Protein AF-A0A7W4H0Y6-F1 (afdb_monomer_lite)

Foldseek 3Di:
DFDWDFDDPPPPPDQVPQDPFGKTKRDDPDDKDKDWDDDQFKIKIKTAAAAPIKMWGDDPPDDIDIDHHGIDIDMDGRPHLPPPVDQDFQQAALQNQSSDPQLLVLQLVLLCVVDPCRSVVLSVPDDSDRVHGNNNSCPPPDPVSRVVSGVSSRVD

Sequence (156 aa):
MPARYRDTPAAADAASRVAALSFQISAGSRSARMCWRLGSLSVVVDVVVPANATAEVRLPGLDPFEVGSGAHRFESQYPRFREAAGSLSVRSTLADLVDRPAAVAAIREELAGFSAGYADGFFARTAWTDGCRLTDVLFGVPPHVRARLDERLSAL

Radius of gyration: 19.93 Å; chains: 1; bounding box: 40×28×55 Å

pLDDT: mean 71.77, std 19.54, range [25.22, 93.31]

Structure (mmCIF, N/CA/C/O backbone):
data_AF-A0A7W4H0Y6-F1
#
_entry.id   AF-A0A7W4H0Y6-F1
#
loop_
_atom_site.group_PDB
_atom_site.id
_atom_site.type_symbol
_atom_site.label_atom_id
_atom_site.label_alt_id
_atom_site.label_comp_id
_atom_site.label_asym_id
_atom_site.label_entity_id
_atom_site.label_seq_id
_atom_site.pdbx_PDB_ins_code
_atom_site.Cartn_x
_atom_site.Cartn_y
_atom_site.Cartn_z
_atom_site.occupancy
_atom_site.B_iso_or_equiv
_atom_site.auth_seq_id
_atom_site.auth_comp_id
_atom_site.auth_asym_id
_atom_site.auth_atom_id
_atom_site.pdbx_PDB_model_num
ATOM 1 N N . MET A 1 1 ? -7.194 16.636 33.833 1.00 27.61 1 MET A N 1
ATOM 2 C CA . MET A 1 1 ? -6.844 16.397 32.416 1.00 27.61 1 MET A CA 1
ATOM 3 C C . MET A 1 1 ? -6.563 14.909 32.240 1.00 27.61 1 MET A C 1
ATOM 5 O O . MET A 1 1 ? -5.620 14.448 32.870 1.00 27.61 1 MET A O 1
ATOM 9 N N . PRO A 1 2 ? -7.379 14.130 31.508 1.00 29.67 2 PRO A N 1
ATOM 10 C CA . PRO A 1 2 ? -7.106 12.706 31.323 1.00 29.67 2 PRO A CA 1
ATOM 11 C C . PRO A 1 2 ? -5.933 12.500 30.354 1.00 29.67 2 PRO A C 1
ATOM 13 O O . PRO A 1 2 ? -5.857 13.135 29.300 1.00 29.67 2 PRO A O 1
ATOM 16 N N . ALA A 1 3 ? -4.999 11.636 30.750 1.00 25.22 3 ALA A N 1
ATOM 17 C CA . ALA A 1 3 ? -3.829 11.262 29.971 1.00 25.22 3 ALA A CA 1
ATOM 18 C C . ALA A 1 3 ? -4.263 10.513 28.702 1.00 25.22 3 ALA A C 1
ATOM 20 O O . ALA A 1 3 ? -4.987 9.522 28.772 1.00 25.22 3 ALA A O 1
ATOM 21 N N . ARG A 1 4 ? -3.826 10.995 27.535 1.00 34.09 4 ARG A N 1
ATOM 22 C CA . ARG A 1 4 ? -4.054 10.326 26.250 1.00 34.09 4 ARG A CA 1
ATOM 23 C C . ARG A 1 4 ? -3.041 9.193 26.116 1.00 34.09 4 ARG A C 1
ATOM 25 O O . ARG A 1 4 ? -1.879 9.448 25.816 1.00 34.09 4 ARG A O 1
ATOM 32 N N . TYR A 1 5 ? -3.470 7.960 26.360 1.00 31.36 5 TYR A N 1
ATOM 33 C CA . TYR A 1 5 ? -2.645 6.782 26.114 1.00 31.36 5 TYR A CA 1
ATOM 34 C C . TYR A 1 5 ? -2.795 6.374 24.645 1.00 31.36 5 TYR A C 1
ATOM 36 O O . TYR A 1 5 ? -3.878 5.991 24.207 1.00 31.36 5 TYR A O 1
ATOM 44 N N . ARG A 1 6 ? -1.721 6.535 23.865 1.00 38.12 6 ARG A N 1
ATOM 45 C CA . ARG A 1 6 ? -1.634 6.104 22.466 1.00 38.12 6 ARG A CA 1
ATOM 46 C C . ARG A 1 6 ? -0.760 4.855 22.436 1.00 38.12 6 ARG A C 1
ATOM 48 O O . ARG A 1 6 ? 0.460 4.970 22.375 1.00 38.12 6 ARG A O 1
ATOM 55 N N . ASP A 1 7 ? -1.377 3.684 22.512 1.00 34.19 7 ASP A N 1
ATOM 56 C CA . ASP A 1 7 ? -0.664 2.438 22.252 1.00 34.19 7 ASP A CA 1
ATOM 57 C C . ASP A 1 7 ? -0.560 2.275 20.732 1.00 34.19 7 ASP A C 1
ATOM 59 O O . ASP A 1 7 ? -1.558 2.105 20.030 1.00 34.19 7 ASP A O 1
ATOM 63 N N . THR A 1 8 ? 0.648 2.463 20.211 1.00 36.69 8 THR A N 1
ATOM 64 C CA . THR A 1 8 ? 0.960 2.199 18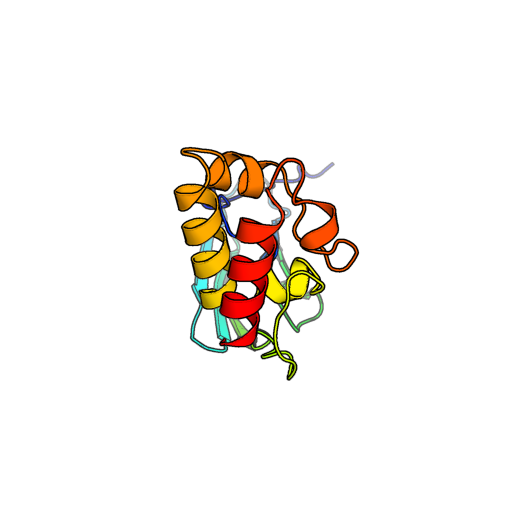.807 1.00 36.69 8 THR A CA 1
ATOM 65 C C . THR A 1 8 ? 1.628 0.829 18.803 1.00 36.69 8 THR A C 1
ATOM 67 O O . THR A 1 8 ? 2.785 0.753 19.220 1.00 36.69 8 THR A O 1
ATOM 70 N N . PRO A 1 9 ? 0.953 -0.267 18.410 1.00 30.83 9 PRO A N 1
ATOM 71 C CA . PRO A 1 9 ? 1.625 -1.555 18.350 1.00 30.83 9 PRO A CA 1
ATOM 72 C C . PRO A 1 9 ? 2.755 -1.479 17.318 1.00 30.83 9 PRO A C 1
ATOM 74 O O . PRO A 1 9 ? 2.552 -1.050 16.182 1.00 30.83 9 PRO A O 1
ATOM 77 N N . ALA A 1 10 ? 3.950 -1.895 17.735 1.00 29.84 10 ALA A N 1
ATOM 78 C CA . ALA A 1 10 ? 5.225 -1.794 17.022 1.00 29.84 10 ALA A CA 1
ATOM 79 C C . ALA A 1 10 ? 5.347 -2.682 15.759 1.00 29.84 10 ALA A C 1
ATOM 81 O O . ALA A 1 10 ? 6.443 -3.077 15.381 1.00 29.84 10 ALA A O 1
ATOM 82 N N . ALA A 1 11 ? 4.236 -2.994 15.092 1.00 28.91 11 ALA A N 1
ATOM 83 C CA . ALA A 1 11 ? 4.195 -3.717 13.820 1.00 28.91 11 ALA A CA 1
ATOM 84 C C . ALA A 1 11 ? 3.816 -2.789 12.647 1.00 28.91 11 ALA A C 1
ATOM 86 O O . ALA A 1 11 ? 3.201 -3.220 11.677 1.00 28.91 11 ALA A O 1
ATOM 87 N N . ALA A 1 12 ? 4.141 -1.499 12.762 1.00 31.84 12 ALA A N 1
ATOM 88 C CA . ALA A 1 12 ? 3.807 -0.461 11.789 1.00 31.84 12 ALA A CA 1
ATOM 89 C C . ALA A 1 12 ? 4.985 -0.126 10.856 1.00 31.84 12 ALA A C 1
ATOM 91 O O . ALA A 1 12 ? 5.233 1.045 10.581 1.00 31.84 12 ALA A O 1
ATOM 92 N N . ASP A 1 13 ? 5.703 -1.141 10.372 1.00 31.52 13 ASP A N 1
ATOM 93 C CA . ASP A 1 13 ? 6.710 -0.962 9.326 1.00 31.52 13 ASP A CA 1
ATOM 94 C C . ASP A 1 13 ? 6.285 -1.760 8.081 1.00 31.52 13 ASP A C 1
ATOM 96 O O . ASP A 1 13 ? 6.058 -2.966 8.157 1.00 31.52 13 ASP A O 1
ATOM 100 N N . ALA A 1 14 ? 6.137 -1.041 6.959 1.00 27.89 14 ALA A N 1
ATOM 101 C CA . ALA A 1 14 ? 5.883 -1.503 5.581 1.00 27.89 14 ALA A CA 1
ATOM 102 C C . ALA A 1 14 ? 4.452 -1.517 4.970 1.00 27.89 14 ALA A C 1
ATOM 104 O O . ALA A 1 14 ? 4.309 -2.030 3.861 1.00 27.89 14 ALA A O 1
ATOM 105 N N . ALA A 1 15 ? 3.408 -0.894 5.546 1.00 30.36 15 ALA A N 1
ATOM 106 C CA . ALA A 1 15 ? 2.087 -0.812 4.868 1.00 30.36 15 ALA A CA 1
ATOM 107 C C . ALA A 1 15 ? 1.267 0.468 5.156 1.00 30.36 15 ALA A C 1
ATOM 109 O O . ALA A 1 15 ? 0.071 0.419 5.442 1.00 30.36 15 ALA A O 1
ATOM 110 N N . SER A 1 16 ? 1.899 1.641 5.066 1.00 32.56 16 SER A N 1
ATOM 111 C CA . SER A 1 16 ? 1.369 2.933 5.547 1.00 32.56 16 SER A CA 1
ATOM 11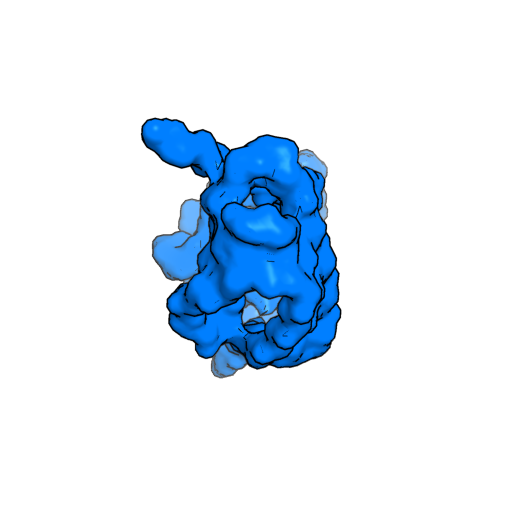2 C C . SER A 1 16 ? 0.145 3.546 4.833 1.00 32.56 16 SER A C 1
ATOM 114 O O . SER A 1 16 ? -0.076 4.746 4.982 1.00 32.56 16 SER A O 1
ATOM 116 N N . ARG A 1 17 ? -0.709 2.781 4.135 1.00 36.81 17 ARG A N 1
ATOM 117 C CA . ARG A 1 17 ? -2.100 3.200 3.813 1.00 36.81 17 ARG A CA 1
ATOM 118 C C . ARG A 1 17 ? -3.155 2.093 3.932 1.00 36.81 17 ARG A C 1
ATOM 120 O O . ARG A 1 17 ? -4.296 2.282 3.525 1.00 36.81 17 ARG A O 1
ATOM 127 N N . VAL A 1 18 ? -2.828 0.983 4.583 1.00 36.56 18 VAL A N 1
ATOM 128 C CA . VAL A 1 18 ? -3.769 -0.115 4.829 1.00 36.56 18 VAL A CA 1
ATOM 129 C C . VAL A 1 18 ? -4.388 0.107 6.212 1.00 36.56 18 VAL A C 1
ATOM 131 O O . VAL A 1 18 ? -3.779 -0.230 7.217 1.00 36.56 18 VAL A O 1
ATOM 134 N N . ALA A 1 19 ? -5.543 0.786 6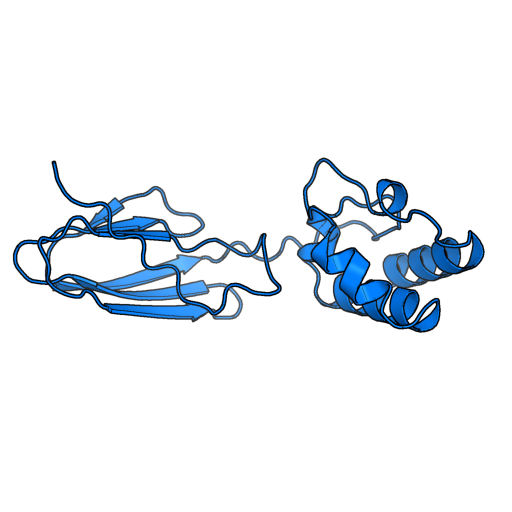.253 1.00 37.59 19 ALA A N 1
ATOM 135 C CA . ALA A 1 19 ? -6.412 0.984 7.422 1.00 37.59 19 ALA A CA 1
ATOM 136 C C . ALA A 1 19 ? -5.703 1.097 8.785 1.00 37.59 19 ALA A C 1
ATOM 138 O O . ALA A 1 19 ? -5.516 0.114 9.502 1.00 37.59 19 ALA A O 1
ATOM 139 N N . ALA A 1 20 ? -5.400 2.326 9.201 1.00 41.19 20 ALA A N 1
ATOM 140 C CA . ALA A 1 20 ? -5.034 2.594 10.584 1.00 41.19 20 ALA A CA 1
ATOM 141 C C . ALA A 1 20 ? -6.234 2.292 11.506 1.00 41.19 20 ALA A C 1
ATOM 143 O O . ALA A 1 20 ? -7.060 3.165 11.778 1.00 41.19 20 ALA A O 1
ATOM 144 N N . LEU A 1 21 ? -6.342 1.049 11.982 1.00 48.62 21 LEU A N 1
ATOM 145 C CA . LEU A 1 21 ? -7.172 0.711 13.133 1.00 48.62 21 LEU A CA 1
ATOM 146 C C . LEU A 1 21 ? -6.614 1.499 14.315 1.00 48.62 21 LEU A C 1
ATOM 148 O O . LEU A 1 21 ? -5.536 1.204 14.830 1.00 48.62 21 LEU A O 1
ATOM 152 N N . SER A 1 22 ? -7.321 2.555 14.697 1.00 48.28 22 SER A N 1
ATOM 153 C CA . SER A 1 22 ? -6.959 3.389 15.835 1.00 48.28 22 SER A CA 1
ATOM 154 C C . SER A 1 22 ? -8.010 3.208 16.917 1.00 48.28 22 SER A C 1
ATOM 156 O O . SER A 1 22 ? -9.209 3.320 16.676 1.00 48.28 22 SER A O 1
ATOM 158 N N . PHE A 1 23 ? -7.547 2.891 18.118 1.00 48.78 23 PHE A N 1
ATOM 159 C CA . PHE A 1 23 ? -8.375 2.784 19.307 1.00 48.78 23 PHE A CA 1
ATOM 160 C C . PHE A 1 23 ? -7.883 3.837 20.290 1.00 48.78 23 PHE A C 1
ATOM 162 O O . PHE A 1 23 ? -6.681 3.960 20.542 1.00 48.78 23 PHE A O 1
ATOM 169 N N . GLN A 1 24 ? -8.801 4.648 20.802 1.00 51.97 24 GLN A N 1
ATOM 170 C CA . GLN A 1 24 ? -8.488 5.619 21.842 1.00 51.97 24 GLN A CA 1
ATOM 171 C C . GLN A 1 24 ? -9.189 5.189 23.121 1.00 51.97 24 GLN A C 1
ATOM 173 O O . GLN A 1 24 ? -10.411 5.071 23.165 1.00 51.97 24 GLN A O 1
ATOM 178 N N . ILE A 1 25 ? -8.403 4.957 24.171 1.00 54.16 25 ILE A N 1
ATOM 179 C CA . ILE A 1 25 ? -8.927 4.597 25.486 1.00 54.16 25 ILE A CA 1
ATOM 180 C C . ILE A 1 25 ? -8.679 5.761 26.431 1.00 54.16 25 ILE A C 1
ATOM 182 O O . ILE A 1 25 ? -7.539 6.183 26.633 1.00 54.16 25 ILE A O 1
ATOM 186 N N . SER A 1 26 ? -9.748 6.243 27.052 1.00 50.97 26 SER A N 1
ATOM 187 C CA . SER A 1 26 ? -9.669 7.184 28.165 1.00 50.97 26 SER A CA 1
ATOM 188 C C . SER A 1 26 ? -9.829 6.400 29.465 1.00 50.97 26 SER A C 1
ATOM 190 O O . SER A 1 26 ? -10.902 6.378 30.056 1.00 50.97 26 SER A O 1
ATOM 192 N N . ALA A 1 27 ? -8.776 5.706 29.906 1.00 53.62 27 ALA A N 1
ATOM 193 C CA . ALA A 1 27 ? -8.786 4.965 31.169 1.00 53.62 27 ALA A CA 1
ATOM 194 C C . ALA A 1 27 ? -7.702 5.480 32.119 1.00 53.62 27 ALA A C 1
ATOM 196 O O . ALA A 1 27 ? -6.544 5.660 31.740 1.00 53.62 27 ALA A O 1
ATOM 197 N N . GLY A 1 28 ? -8.069 5.670 33.387 1.00 46.06 28 GLY A N 1
ATOM 198 C CA . GLY A 1 28 ? -7.101 5.814 34.469 1.00 46.06 28 GLY A CA 1
ATOM 199 C C . GLY A 1 28 ? -6.358 4.491 34.676 1.00 46.06 28 GLY A C 1
ATOM 200 O O . GLY A 1 28 ? -6.948 3.529 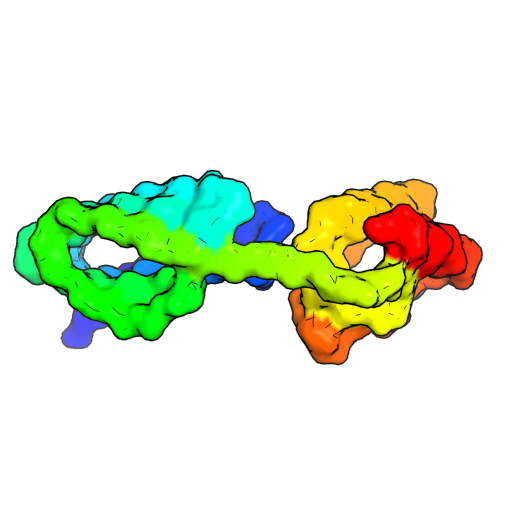35.152 1.00 46.06 28 GLY A O 1
ATOM 201 N N . SER A 1 29 ? -5.091 4.445 34.260 1.00 46.62 29 SER A N 1
ATOM 202 C CA . SER A 1 29 ? -4.040 3.458 34.590 1.00 46.62 29 SER A CA 1
ATOM 203 C C . SER A 1 29 ? -4.289 1.943 34.431 1.00 46.62 29 SER A C 1
ATOM 205 O O . SER A 1 29 ? -3.363 1.174 34.687 1.00 46.62 29 SER A O 1
ATOM 207 N N . ARG A 1 30 ? -5.458 1.465 33.988 1.00 52.66 30 ARG A N 1
ATOM 208 C CA . ARG A 1 30 ? -5.707 0.029 33.745 1.00 52.66 30 ARG A CA 1
ATOM 209 C C . ARG A 1 30 ? -5.528 -0.327 32.270 1.00 52.66 30 ARG A C 1
ATOM 211 O O . ARG A 1 30 ? -6.078 0.339 31.399 1.00 52.66 30 ARG A O 1
ATOM 218 N N . SER A 1 31 ? -4.761 -1.383 32.003 1.00 60.66 31 SER A N 1
ATOM 219 C CA . SER A 1 31 ? -4.456 -1.859 30.654 1.00 60.66 31 SER A CA 1
ATOM 220 C C . SER A 1 31 ? -5.699 -2.437 29.974 1.00 60.66 31 SER A C 1
ATOM 222 O O . SER A 1 31 ? -6.348 -3.345 30.492 1.00 60.66 31 SER A O 1
ATOM 224 N N . ALA A 1 32 ? -6.032 -1.911 28.798 1.00 59.81 32 ALA A N 1
ATOM 225 C CA . ALA A 1 32 ? -6.959 -2.561 27.882 1.00 59.81 32 ALA A CA 1
ATOM 226 C C . ALA A 1 32 ? -6.195 -3.540 26.988 1.00 59.81 32 ALA A C 1
ATOM 228 O O . ALA A 1 32 ? -4.974 -3.445 26.842 1.00 59.81 32 ALA A O 1
ATOM 229 N N . ARG A 1 33 ? -6.914 -4.470 26.364 1.00 64.00 33 ARG A N 1
ATOM 230 C CA . ARG A 1 33 ? -6.346 -5.360 25.347 1.00 64.00 33 ARG A CA 1
ATOM 231 C C . ARG A 1 33 ? -7.161 -5.253 24.076 1.00 64.00 33 ARG A C 1
ATOM 233 O O . ARG A 1 33 ? -8.388 -5.258 24.134 1.00 64.00 33 ARG A O 1
ATOM 240 N N . MET A 1 34 ? -6.467 -5.200 22.949 1.00 66.88 34 MET A N 1
ATOM 241 C CA . MET A 1 34 ? -7.076 -5.353 21.639 1.00 66.88 34 MET A CA 1
ATOM 242 C C . MET A 1 34 ? -6.352 -6.444 20.861 1.00 66.88 34 MET A C 1
ATOM 244 O O . MET A 1 34 ? -5.124 -6.546 20.892 1.00 66.88 34 MET A O 1
ATOM 248 N N . CYS A 1 35 ? -7.122 -7.251 20.154 1.00 65.69 35 CYS A N 1
ATOM 249 C CA . CYS A 1 35 ? -6.627 -8.175 19.153 1.00 65.69 35 CYS A CA 1
ATOM 250 C C . CYS A 1 35 ? -7.454 -7.969 17.895 1.00 65.69 35 CYS A C 1
ATOM 252 O O . CYS A 1 35 ? -8.652 -7.716 17.963 1.00 65.69 35 CYS A O 1
ATOM 254 N N . TRP A 1 36 ? -6.826 -8.077 16.736 1.00 66.56 36 TRP A N 1
ATOM 255 C CA . TRP A 1 36 ? -7.548 -8.002 15.481 1.00 66.56 36 TRP A CA 1
ATOM 256 C C . TRP A 1 36 ? -7.006 -9.022 14.497 1.00 66.56 36 TRP A C 1
ATOM 258 O O . TRP A 1 36 ? -5.867 -9.482 14.605 1.00 66.56 36 TRP A O 1
ATOM 268 N N . ARG A 1 37 ? -7.857 -9.407 13.553 1.00 66.31 37 ARG A N 1
ATOM 269 C CA . ARG A 1 37 ? -7.525 -10.308 12.455 1.00 66.31 37 ARG A CA 1
ATOM 270 C C . ARG A 1 37 ? -8.113 -9.759 11.167 1.00 66.31 37 ARG A C 1
ATOM 272 O O . ARG A 1 37 ? -9.292 -9.414 11.123 1.00 66.31 37 ARG A O 1
ATOM 279 N N . LEU A 1 38 ? -7.287 -9.707 10.128 1.00 65.25 38 LEU A N 1
ATOM 280 C CA . LEU A 1 38 ? -7.737 -9.466 8.762 1.00 65.25 38 LEU A CA 1
ATOM 281 C C . LEU A 1 38 ? -8.111 -10.805 8.122 1.00 65.25 38 LEU A C 1
ATOM 283 O O . LEU A 1 38 ? -7.297 -11.725 8.061 1.00 65.25 38 LEU A O 1
ATOM 287 N N . GLY A 1 39 ? -9.354 -10.906 7.666 1.00 63.38 39 GLY A N 1
ATOM 288 C CA . GLY A 1 39 ? -9.779 -11.869 6.661 1.00 63.38 39 GLY A CA 1
ATOM 289 C C . GLY A 1 39 ? -9.644 -11.278 5.256 1.00 63.38 39 GLY A C 1
ATOM 290 O O . GLY A 1 39 ? -9.188 -10.153 5.073 1.00 63.38 39 GLY A O 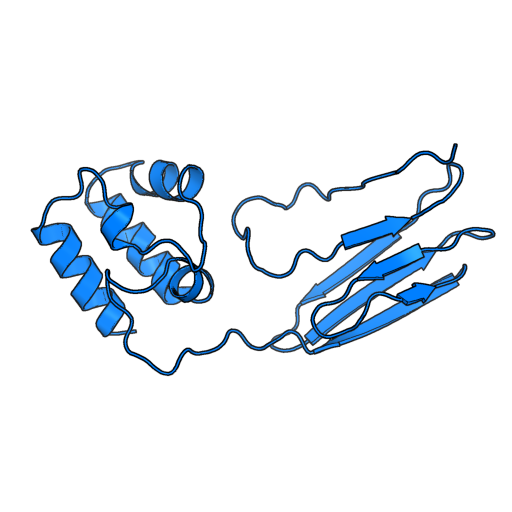1
ATOM 291 N N . SER A 1 40 ? -10.082 -12.027 4.245 1.00 61.56 40 SER A N 1
ATOM 292 C CA . SER A 1 40 ? -9.984 -11.617 2.836 1.00 61.56 40 SER A CA 1
ATOM 293 C C . SER A 1 40 ? -10.781 -10.344 2.514 1.00 61.56 40 SER A C 1
ATOM 295 O O . SER A 1 40 ? -10.410 -9.603 1.611 1.00 61.56 40 SER A O 1
ATOM 297 N N . LEU A 1 41 ? -11.891 -10.108 3.225 1.00 68.94 41 LEU A N 1
ATOM 298 C CA . LEU A 1 41 ? -12.835 -9.001 2.989 1.00 68.94 41 LEU A CA 1
ATOM 299 C C . LEU A 1 41 ? -13.421 -8.418 4.285 1.00 68.94 41 LEU A C 1
ATOM 301 O O . LEU A 1 41 ? -14.340 -7.600 4.246 1.00 68.94 41 LEU A O 1
ATOM 305 N N . SER A 1 42 ? -12.934 -8.856 5.442 1.00 71.06 42 SER A N 1
ATOM 306 C CA . SER A 1 42 ? -13.440 -8.404 6.733 1.00 71.06 42 SER A CA 1
ATOM 307 C C . SER A 1 42 ? -12.310 -8.227 7.725 1.00 71.06 42 SER A C 1
ATOM 309 O O . SER A 1 42 ? -11.271 -8.883 7.652 1.00 71.06 42 SER A O 1
ATOM 311 N N . VAL A 1 43 ? -12.516 -7.308 8.656 1.00 77.12 43 VAL A N 1
ATOM 312 C CA . VAL A 1 43 ? -11.654 -7.130 9.813 1.00 77.12 43 VAL A CA 1
ATOM 313 C C . VAL A 1 43 ? -12.452 -7.485 11.054 1.00 77.12 43 VAL A C 1
ATOM 315 O O . VAL A 1 43 ? -13.536 -6.946 11.280 1.00 77.12 43 VAL A O 1
ATOM 318 N N . VAL A 1 44 ? -11.926 -8.423 11.836 1.00 79.00 44 VAL A N 1
ATOM 319 C CA . VAL A 1 44 ? -12.495 -8.825 13.123 1.00 79.00 44 VAL A CA 1
ATOM 320 C C . VAL A 1 44 ? -11.639 -8.213 14.216 1.00 79.00 44 VAL A C 1
ATOM 322 O O . VAL A 1 44 ? -10.426 -8.419 14.227 1.00 79.00 44 VAL A O 1
ATOM 325 N N . VAL A 1 45 ? -12.259 -7.465 15.120 1.00 77.94 45 VAL A N 1
ATOM 326 C CA . VAL A 1 45 ? -11.586 -6.765 16.216 1.00 77.94 45 VAL A CA 1
ATOM 327 C C . VAL A 1 45 ? -12.207 -7.201 17.537 1.00 77.94 45 VAL A C 1
ATOM 329 O O . VAL A 1 45 ? -13.392 -6.986 17.770 1.00 77.94 45 VAL A O 1
ATOM 332 N N . ASP A 1 46 ? -11.396 -7.800 18.400 1.00 77.50 46 ASP A N 1
ATOM 333 C CA . ASP A 1 46 ? -11.738 -8.193 19.762 1.00 77.50 46 ASP A CA 1
ATOM 334 C C . ASP A 1 46 ? -11.129 -7.169 20.735 1.00 77.50 46 ASP A C 1
ATOM 336 O O . ASP A 1 46 ? -9.910 -6.983 20.784 1.00 77.50 46 ASP A O 1
ATOM 340 N N . VAL A 1 47 ? -11.970 -6.486 21.513 1.00 77.75 47 VAL A N 1
ATOM 341 C CA . VAL A 1 47 ? -11.569 -5.436 22.462 1.00 77.75 47 VAL A CA 1
ATOM 342 C C . VAL A 1 47 ? -12.026 -5.804 23.864 1.00 77.75 47 VAL A C 1
ATOM 344 O O . VAL A 1 47 ? -13.190 -6.124 24.087 1.00 77.75 47 VAL A O 1
ATOM 347 N N . VAL A 1 48 ? -11.123 -5.699 24.835 1.00 78.50 48 VAL A N 1
ATOM 348 C CA . VAL A 1 48 ? -11.444 -5.805 26.261 1.00 78.50 48 VAL A CA 1
ATOM 349 C C . VAL A 1 48 ? -11.235 -4.444 26.911 1.00 78.50 48 VAL A C 1
ATOM 351 O O . VAL A 1 48 ? -10.097 -3.999 27.091 1.00 78.50 48 VAL A O 1
ATOM 354 N N . VAL A 1 49 ? -12.342 -3.797 27.275 1.00 79.38 49 VAL A N 1
ATOM 355 C CA . VAL A 1 49 ? -12.364 -2.503 27.963 1.00 79.38 49 VAL A CA 1
ATOM 356 C C . VAL A 1 49 ? -12.492 -2.742 29.471 1.00 79.38 49 VAL A C 1
ATOM 358 O O . VAL A 1 49 ? -13.440 -3.409 29.901 1.00 79.38 49 VAL A O 1
ATOM 361 N N . PRO A 1 50 ? -11.561 -2.229 30.299 1.00 72.81 50 PRO A N 1
ATOM 362 C CA . PRO A 1 50 ? -11.598 -2.448 31.740 1.00 72.81 50 PRO A CA 1
ATOM 363 C C . PRO A 1 50 ? -12.837 -1.811 32.387 1.00 72.81 50 PRO A C 1
ATOM 365 O O . PRO A 1 50 ? -13.431 -0.870 31.863 1.00 72.81 50 PRO A O 1
ATOM 368 N N . ALA A 1 51 ? -13.220 -2.320 33.561 1.00 70.50 51 ALA A N 1
ATOM 369 C CA . ALA A 1 51 ? -14.312 -1.750 34.347 1.00 70.50 51 ALA A CA 1
ATOM 370 C C . ALA A 1 51 ? -14.064 -0.259 34.642 1.00 70.50 51 ALA A C 1
ATOM 372 O O . ALA A 1 51 ? -12.945 0.120 35.004 1.00 70.50 51 ALA A O 1
ATOM 373 N N . ASN A 1 52 ? -15.121 0.551 34.529 1.00 73.31 52 ASN A N 1
ATOM 374 C CA . ASN A 1 52 ? -15.108 2.015 34.665 1.00 73.31 52 ASN A CA 1
ATOM 375 C C . ASN A 1 52 ? -14.304 2.763 33.584 1.00 73.31 52 ASN A C 1
ATOM 377 O O . ASN A 1 52 ? -13.814 3.862 33.838 1.00 73.31 52 ASN A O 1
ATOM 381 N N . ALA A 1 53 ? -14.156 2.182 32.393 1.00 68.31 53 ALA A N 1
ATOM 382 C CA . ALA A 1 53 ? -13.577 2.855 31.236 1.00 68.31 53 ALA A CA 1
ATOM 383 C C . ALA A 1 53 ? -14.519 2.793 30.030 1.00 68.31 53 ALA A C 1
ATOM 385 O O . ALA A 1 53 ? -15.347 1.885 29.916 1.00 68.31 53 ALA A O 1
ATOM 386 N N . THR A 1 54 ? -14.344 3.750 29.124 1.00 71.25 54 THR A N 1
ATOM 387 C CA . THR A 1 54 ? -14.927 3.729 27.783 1.00 71.25 54 THR A CA 1
ATOM 388 C C . THR A 1 54 ? -13.814 3.790 26.740 1.00 71.25 54 THR A C 1
ATOM 390 O O . THR A 1 54 ? -12.695 4.251 27.012 1.00 71.25 54 THR A O 1
ATOM 393 N N . ALA A 1 55 ? -14.094 3.256 25.555 1.00 69.12 55 ALA A N 1
ATOM 394 C CA . ALA A 1 55 ? -13.182 3.269 24.420 1.00 69.12 55 ALA A CA 1
ATOM 395 C C . ALA A 1 55 ? -13.899 3.806 23.181 1.00 69.12 55 ALA A C 1
ATOM 397 O O . ALA A 1 55 ? -15.035 3.428 22.908 1.00 69.12 55 ALA A O 1
ATOM 398 N N . GLU A 1 56 ? -13.222 4.661 22.421 1.00 75.50 56 GLU A N 1
ATOM 399 C CA . GLU A 1 56 ? -13.661 5.046 21.082 1.00 75.50 56 GLU A CA 1
ATOM 400 C C . GLU A 1 56 ? -13.052 4.064 20.078 1.00 75.50 56 GLU A C 1
ATOM 402 O O . GLU A 1 56 ? -11.826 3.901 20.004 1.00 75.50 56 GLU A O 1
ATOM 407 N N . VAL A 1 57 ? -13.916 3.402 19.317 1.00 74.81 57 VAL A N 1
ATOM 408 C CA . VAL A 1 57 ? -13.546 2.416 18.306 1.00 74.81 57 VAL A CA 1
ATOM 409 C C . VAL A 1 57 ? -13.697 3.052 16.929 1.00 74.81 57 VAL A C 1
ATOM 411 O O . VAL A 1 57 ? -14.763 3.558 16.581 1.00 74.81 57 VAL A O 1
ATOM 414 N N . ARG A 1 58 ? -12.625 3.018 16.131 1.00 73.38 58 ARG A N 1
ATOM 415 C CA . ARG A 1 58 ? -12.617 3.500 14.744 1.00 73.38 58 ARG A CA 1
ATOM 416 C C . ARG A 1 58 ? -12.297 2.336 13.814 1.00 73.38 58 ARG A C 1
ATOM 418 O O . ARG A 1 58 ? -11.164 1.854 13.792 1.00 73.38 58 ARG A O 1
ATOM 425 N N . LEU A 1 59 ? -13.301 1.875 13.068 1.00 73.44 59 LEU A N 1
ATOM 426 C CA . LEU A 1 59 ? -13.170 0.771 12.113 1.00 73.44 59 LEU A CA 1
ATOM 427 C C . LEU A 1 59 ? -13.321 1.276 10.674 1.00 73.44 59 LEU A C 1
ATOM 429 O O . LEU A 1 59 ? -14.090 2.203 10.431 1.00 73.44 59 LEU A O 1
ATOM 433 N N . PRO A 1 60 ? -12.636 0.658 9.697 1.00 67.75 60 PRO A N 1
ATOM 434 C CA . PRO A 1 60 ? -12.851 0.958 8.286 1.00 67.75 60 PRO A CA 1
ATOM 435 C C . PRO A 1 60 ? -14.315 0.732 7.909 1.00 67.75 60 PRO A C 1
ATOM 437 O O . PRO A 1 60 ? -14.863 -0.318 8.224 1.00 67.75 60 PRO A O 1
ATOM 440 N N . GLY A 1 61 ? -14.940 1.699 7.238 1.00 66.94 61 GLY A N 1
ATOM 441 C CA . GLY A 1 61 ? -16.325 1.580 6.766 1.00 66.94 61 GLY A CA 1
ATOM 442 C C . GLY A 1 61 ? -17.410 1.826 7.819 1.00 66.94 61 GLY A C 1
ATOM 443 O O . GLY A 1 61 ? -18.585 1.724 7.479 1.00 66.94 61 GLY A O 1
ATOM 444 N N . LEU A 1 62 ? -17.047 2.170 9.060 1.00 69.62 62 LEU A N 1
ATOM 445 C CA . LEU A 1 62 ? -17.989 2.544 10.116 1.00 69.62 62 LEU A CA 1
ATOM 446 C C . LEU A 1 62 ? -17.617 3.909 10.699 1.00 69.62 62 LEU A C 1
ATOM 448 O O . LEU A 1 62 ? -16.435 4.231 10.839 1.00 69.62 62 LEU A O 1
ATOM 452 N N . ASP A 1 63 ? -18.628 4.695 11.064 1.00 71.88 63 ASP A N 1
ATOM 453 C CA . ASP A 1 63 ? -18.411 5.912 11.841 1.00 71.88 63 ASP A CA 1
ATOM 454 C C . ASP A 1 63 ? -17.832 5.566 13.224 1.00 71.88 63 ASP A C 1
ATOM 456 O O . ASP A 1 63 ? -18.150 4.504 13.763 1.00 71.88 63 ASP A O 1
ATOM 460 N N . PRO A 1 64 ? -16.986 6.428 13.819 1.00 77.19 64 PRO A N 1
ATOM 461 C CA . PRO A 1 64 ? -16.477 6.222 15.171 1.00 77.19 64 PRO A CA 1
ATOM 462 C C . PRO A 1 64 ? -17.609 6.031 16.182 1.00 77.19 64 PRO A C 1
ATOM 464 O O . PRO A 1 64 ? -18.572 6.799 16.193 1.00 77.19 64 PRO A O 1
ATOM 467 N N . PHE A 1 65 ? -17.477 5.040 17.063 1.00 76.12 65 PHE A N 1
ATOM 468 C CA . PHE A 1 65 ? -18.471 4.773 18.103 1.00 76.12 65 PHE A CA 1
ATOM 469 C C . PHE A 1 65 ? -17.816 4.482 19.455 1.00 76.12 65 PHE A C 1
ATOM 471 O O . PHE A 1 65 ? -16.712 3.940 19.537 1.00 76.12 65 PHE A O 1
ATOM 478 N N . GLU A 1 66 ? -18.502 4.868 20.532 1.00 80.50 66 GLU A N 1
ATOM 479 C CA . GLU A 1 66 ? -18.036 4.671 21.905 1.00 80.50 66 GLU A CA 1
ATOM 480 C C . GLU A 1 66 ? -18.596 3.372 22.488 1.00 80.50 66 GLU A C 1
ATOM 482 O O . GLU A 1 66 ? -19.774 3.050 22.323 1.00 80.50 66 GLU A O 1
ATOM 487 N N . VAL A 1 67 ? -17.745 2.625 23.188 1.00 81.94 67 VAL A N 1
ATOM 488 C CA . VAL A 1 67 ? -18.104 1.364 23.838 1.00 81.94 67 VAL A CA 1
ATOM 489 C C . VAL A 1 67 ? -17.733 1.410 25.312 1.00 81.94 67 VAL A C 1
ATOM 491 O O . VAL A 1 67 ? -16.678 1.918 25.699 1.00 81.94 67 VAL A O 1
ATOM 494 N N . GLY A 1 68 ? -18.626 0.880 26.145 1.00 78.81 68 GLY A N 1
ATOM 495 C CA . GLY A 1 68 ? -18.419 0.783 27.586 1.00 78.81 68 GLY A CA 1
ATOM 496 C C . GLY A 1 68 ? -17.484 -0.357 27.987 1.00 78.81 68 GLY A C 1
ATOM 497 O O . GLY A 1 68 ? -16.947 -1.086 27.154 1.00 78.81 68 GLY A O 1
ATOM 498 N N . SER A 1 69 ? -17.332 -0.553 29.292 1.00 80.94 69 SER A N 1
ATOM 499 C CA . SER A 1 69 ? -16.580 -1.672 29.860 1.00 80.94 69 SER A CA 1
ATOM 500 C C . SER A 1 69 ? -17.126 -3.031 29.411 1.00 80.94 69 SER A C 1
ATOM 502 O O . SER A 1 69 ? -18.341 -3.213 29.338 1.00 80.94 69 SER A O 1
ATOM 504 N N . GLY A 1 70 ? -16.242 -4.001 29.189 1.00 81.69 70 GLY A N 1
ATOM 505 C CA . GLY A 1 70 ? -16.609 -5.361 28.796 1.00 81.69 70 GLY A CA 1
ATOM 506 C C . GLY A 1 70 ? -15.745 -5.908 27.664 1.00 81.69 70 GLY A C 1
ATOM 507 O O . GLY A 1 70 ? -14.815 -5.250 27.195 1.00 81.69 70 GLY A O 1
ATOM 508 N N . ALA A 1 71 ? -16.045 -7.139 27.254 1.00 80.94 71 ALA A N 1
ATOM 509 C CA . ALA A 1 71 ? -15.474 -7.745 26.059 1.00 80.94 71 ALA A CA 1
ATOM 510 C C . ALA A 1 71 ? -16.415 -7.493 24.880 1.00 80.94 71 ALA A C 1
ATOM 512 O O . ALA A 1 71 ? -17.587 -7.868 24.929 1.00 80.94 71 ALA A O 1
ATOM 513 N N . HIS A 1 72 ? -15.889 -6.876 23.831 1.00 80.50 72 HIS A N 1
ATOM 514 C CA . HIS A 1 72 ? -16.626 -6.542 22.624 1.00 80.50 72 HIS A CA 1
ATOM 515 C C . HIS A 1 72 ? -15.938 -7.146 21.416 1.00 80.50 72 HIS A C 1
ATOM 517 O O . HIS A 1 72 ? -14.710 -7.143 21.324 1.00 80.50 72 HIS A O 1
ATOM 523 N N . ARG A 1 73 ? -16.739 -7.628 20.472 1.00 83.31 73 ARG A N 1
ATOM 524 C CA . ARG A 1 73 ? -16.259 -8.115 19.187 1.00 83.31 73 ARG A CA 1
ATOM 525 C C . ARG A 1 73 ? -16.948 -7.337 18.084 1.00 83.31 73 ARG A C 1
ATOM 527 O O . ARG A 1 73 ? -18.174 -7.304 18.026 1.00 83.31 73 ARG A O 1
ATOM 534 N N . PHE A 1 74 ? -16.147 -6.750 17.210 1.00 82.12 74 PHE A N 1
ATOM 535 C CA . PHE A 1 74 ? -16.612 -6.022 16.044 1.00 82.12 74 PHE A CA 1
ATOM 536 C C . PHE A 1 74 ? -16.177 -6.738 14.782 1.00 82.12 74 PHE A C 1
ATOM 538 O O . PHE A 1 74 ? -15.078 -7.289 14.703 1.00 82.12 74 PHE A O 1
ATOM 545 N N . GLU A 1 75 ? -17.042 -6.689 13.784 1.00 79.81 75 GLU A N 1
ATOM 546 C CA . GLU A 1 75 ? -16.717 -7.087 12.430 1.00 79.81 75 GLU A CA 1
ATOM 547 C C . GLU A 1 75 ? -17.097 -5.933 11.514 1.00 79.81 75 GLU A C 1
ATOM 549 O O . GLU A 1 75 ? -18.221 -5.434 11.572 1.00 79.81 75 GLU A O 1
ATOM 554 N N . SER A 1 76 ? -16.148 -5.489 10.699 1.00 75.12 76 SER A N 1
ATOM 555 C CA . SER A 1 76 ? -16.428 -4.535 9.635 1.00 75.12 76 SER A CA 1
ATOM 556 C C . SER A 1 76 ? -15.988 -5.101 8.300 1.00 75.12 76 SER A C 1
ATOM 558 O O . SER A 1 76 ? -15.004 -5.847 8.217 1.00 75.12 76 SER A O 1
ATOM 560 N N . GLN A 1 77 ? -16.712 -4.728 7.246 1.00 71.94 77 GLN A N 1
ATOM 561 C CA . GLN A 1 77 ? -16.258 -4.983 5.891 1.00 71.94 77 GLN A CA 1
ATOM 562 C C . GLN A 1 77 ? -14.974 -4.197 5.678 1.00 71.94 77 GLN A C 1
ATOM 564 O O . GLN A 1 77 ? -14.944 -2.969 5.772 1.00 71.94 77 GLN A O 1
ATOM 569 N N . TYR A 1 78 ? -13.902 -4.924 5.395 1.00 65.44 78 TYR A N 1
ATOM 570 C CA . TYR A 1 78 ? -12.692 -4.281 4.944 1.00 65.44 78 TYR A CA 1
ATOM 571 C C . TYR A 1 78 ? -12.964 -3.835 3.508 1.00 65.44 78 TYR A C 1
ATOM 573 O O . TYR A 1 78 ? -13.344 -4.691 2.697 1.00 65.44 78 TYR A O 1
ATOM 581 N N . PRO A 1 79 ? -12.856 -2.532 3.177 1.00 55.03 79 PRO A N 1
ATOM 582 C CA . PRO A 1 79 ? -13.038 -2.107 1.804 1.00 55.03 79 PRO A CA 1
ATOM 583 C C . PRO A 1 79 ? -12.088 -2.940 0.958 1.00 55.03 79 PRO A C 1
ATOM 585 O O . PRO A 1 79 ? -10.882 -2.980 1.209 1.00 55.03 79 PRO A O 1
ATOM 588 N N . ARG A 1 80 ? -12.674 -3.688 0.018 1.00 49.97 80 ARG A N 1
ATOM 589 C CA . ARG A 1 80 ? -11.917 -4.500 -0.930 1.00 49.97 80 ARG A CA 1
ATOM 590 C C . ARG A 1 80 ? -10.867 -3.566 -1.504 1.00 49.97 80 ARG A C 1
ATOM 592 O O . ARG A 1 80 ? -11.242 -2.454 -1.890 1.00 49.97 80 ARG A O 1
ATOM 599 N N . PHE A 1 81 ? -9.601 -3.988 -1.534 1.00 51.59 81 PHE A N 1
ATOM 600 C CA . PHE A 1 81 ? -8.615 -3.308 -2.365 1.00 51.59 81 PHE A CA 1
ATOM 601 C C . PHE A 1 81 ? -9.302 -3.063 -3.695 1.00 51.59 81 PHE A C 1
ATOM 603 O O . PHE A 1 81 ? -9.801 -4.005 -4.320 1.00 51.59 81 PHE A O 1
ATOM 610 N N . ARG A 1 82 ? -9.503 -1.787 -4.027 1.00 46.19 82 ARG A N 1
ATOM 611 C CA . ARG A 1 82 ? -10.189 -1.447 -5.255 1.00 46.19 82 ARG A CA 1
ATOM 612 C C . ARG A 1 82 ? -9.256 -1.968 -6.324 1.00 46.19 82 ARG A C 1
ATOM 614 O O . ARG A 1 82 ? -8.188 -1.403 -6.537 1.00 46.19 82 ARG A O 1
ATOM 621 N N . GLU A 1 83 ? -9.641 -3.057 -6.969 1.00 49.06 83 GLU A N 1
ATOM 622 C CA . GLU A 1 83 ? -9.070 -3.444 -8.243 1.00 49.06 83 GLU A CA 1
ATOM 623 C C . GLU A 1 83 ? -9.468 -2.299 -9.183 1.00 49.06 83 GLU A C 1
ATOM 625 O O . GLU A 1 83 ? -10.548 -2.280 -9.769 1.00 49.06 83 GLU A O 1
ATOM 630 N N . ALA A 1 84 ? -8.703 -1.202 -9.157 1.00 51.12 84 ALA A N 1
ATOM 631 C CA . ALA A 1 84 ? -8.935 -0.066 -10.026 1.00 51.12 84 ALA A CA 1
ATOM 632 C C . ALA A 1 84 ? -8.931 -0.635 -11.447 1.00 51.12 84 ALA A C 1
ATOM 634 O O . ALA A 1 84 ? -7.954 -1.251 -11.857 1.00 51.12 84 ALA A O 1
ATOM 635 N N . ALA A 1 85 ? -10.046 -0.499 -12.153 1.00 52.38 85 ALA A N 1
ATOM 636 C CA . ALA A 1 85 ? -10.313 -1.189 -13.412 1.00 52.38 85 ALA A CA 1
ATOM 637 C C . ALA A 1 85 ? -9.490 -0.645 -14.603 1.00 52.38 85 ALA A C 1
ATOM 639 O O . ALA A 1 85 ? -9.995 -0.548 -15.717 1.00 52.38 85 ALA A O 1
ATOM 640 N N . GLY A 1 86 ? -8.243 -0.235 -14.377 1.00 62.66 86 GLY A N 1
ATOM 641 C CA . GLY A 1 86 ? -7.349 0.318 -15.381 1.00 62.66 86 GLY A CA 1
ATOM 642 C C . GLY A 1 86 ? -5.974 -0.329 -15.306 1.00 62.66 86 GLY A C 1
ATOM 643 O O . GLY A 1 86 ? -5.475 -0.620 -14.219 1.00 62.66 86 GLY A O 1
ATOM 644 N N . SER A 1 87 ? -5.370 -0.510 -16.478 1.00 76.62 87 SER A N 1
ATOM 645 C CA . SER A 1 87 ? -3.970 -0.898 -16.636 1.00 76.62 87 SER A CA 1
ATOM 646 C C . SER A 1 87 ? -3.069 0.035 -15.824 1.00 76.62 87 SER A C 1
ATOM 648 O O . SER A 1 87 ? -3.149 1.263 -15.973 1.00 76.62 87 SER A O 1
ATOM 650 N N . LEU A 1 88 ? -2.222 -0.528 -14.965 1.00 88.56 88 LEU A N 1
ATOM 651 C CA . LEU A 1 88 ? -1.240 0.253 -14.219 1.00 88.56 88 LEU A CA 1
ATOM 652 C C . LEU A 1 88 ? -0.127 0.724 -15.151 1.00 88.56 88 LEU A C 1
ATOM 654 O O . LEU A 1 88 ? 0.199 0.081 -16.138 1.00 88.56 88 LEU A O 1
ATOM 658 N N . SER A 1 89 ? 0.478 1.857 -14.821 1.00 91.19 89 SER A N 1
ATOM 659 C CA . SER A 1 89 ? 1.612 2.414 -15.556 1.00 91.19 89 SER A CA 1
ATOM 660 C C . SER A 1 89 ? 2.499 3.201 -14.599 1.00 91.19 89 SER A C 1
ATOM 662 O O . SER A 1 89 ? 2.113 3.503 -13.465 1.00 91.19 89 SER A O 1
ATOM 664 N N . VAL A 1 90 ? 3.655 3.664 -15.062 1.00 91.56 90 VAL A N 1
ATOM 665 C CA . VAL A 1 90 ? 4.484 4.617 -14.303 1.00 91.56 90 VAL A CA 1
ATOM 666 C C . VAL A 1 90 ? 3.792 5.967 -14.086 1.00 91.56 90 VAL A C 1
ATOM 668 O O . VAL A 1 90 ? 4.265 6.790 -13.301 1.00 91.56 90 VAL A O 1
ATOM 671 N N . ARG A 1 91 ? 2.673 6.222 -14.770 1.00 90.50 91 ARG A N 1
ATOM 672 C CA . ARG A 1 91 ? 1.842 7.419 -14.586 1.00 90.50 91 ARG A CA 1
ATOM 673 C C . ARG A 1 91 ? 0.747 7.226 -13.537 1.00 90.50 91 ARG A C 1
ATOM 675 O O . ARG A 1 91 ? 0.105 8.217 -13.183 1.00 90.50 91 ARG A O 1
ATOM 682 N N . SER A 1 92 ? 0.538 6.000 -13.056 1.00 89.44 92 SER A N 1
ATOM 683 C CA . SER A 1 92 ? -0.399 5.703 -11.974 1.00 89.44 92 SER A CA 1
ATOM 684 C C . SER A 1 92 ? -0.004 6.432 -10.692 1.00 89.44 92 SER A C 1
ATOM 686 O O . SER A 1 92 ? 1.171 6.754 -10.460 1.00 89.44 92 SER A O 1
ATOM 688 N N . THR A 1 93 ? -1.007 6.717 -9.864 1.00 89.62 93 THR A N 1
ATOM 689 C CA . THR A 1 93 ? -0.768 7.301 -8.547 1.00 89.62 93 THR A CA 1
ATOM 690 C C . THR A 1 93 ? -0.087 6.271 -7.650 1.00 89.62 93 THR A C 1
ATOM 692 O O . THR A 1 93 ? -0.256 5.062 -7.816 1.00 89.62 93 THR A O 1
ATOM 695 N N . LEU A 1 94 ? 0.704 6.734 -6.686 1.00 86.12 94 LEU A N 1
ATOM 696 C CA . LEU A 1 94 ? 1.336 5.839 -5.721 1.00 86.12 94 LEU A CA 1
ATOM 697 C C . LEU A 1 94 ? 0.294 5.153 -4.826 1.00 86.12 94 LEU A C 1
ATOM 699 O O . LEU A 1 94 ? 0.517 4.024 -4.400 1.00 86.12 94 LEU A O 1
ATOM 703 N N . ALA A 1 95 ? -0.856 5.790 -4.594 1.00 82.75 95 ALA A N 1
ATOM 704 C CA . ALA A 1 95 ? -1.996 5.174 -3.919 1.00 82.75 95 ALA A CA 1
ATOM 705 C C . ALA A 1 95 ? -2.517 3.930 -4.654 1.00 82.75 95 ALA A C 1
ATOM 707 O O . ALA A 1 95 ? -2.634 2.866 -4.056 1.00 82.75 95 ALA A O 1
ATOM 708 N N . ASP A 1 96 ? -2.740 4.034 -5.967 1.00 83.88 96 ASP A N 1
ATOM 709 C CA . ASP A 1 96 ? -3.229 2.906 -6.771 1.00 83.88 96 ASP A CA 1
ATOM 710 C C . ASP A 1 96 ? -2.242 1.728 -6.790 1.00 83.88 96 ASP A C 1
ATOM 712 O O . ASP A 1 96 ? -2.642 0.571 -6.957 1.00 83.88 96 ASP A O 1
ATOM 716 N N . LEU A 1 97 ? -0.946 2.027 -6.661 1.00 84.44 97 LEU A N 1
ATOM 717 C CA . LEU A 1 97 ? 0.133 1.044 -6.695 1.00 84.44 97 LEU A CA 1
ATOM 718 C C . LEU A 1 97 ? 0.342 0.362 -5.340 1.00 84.44 97 LEU A C 1
ATOM 720 O O . LEU A 1 97 ? 0.518 -0.853 -5.314 1.00 84.44 97 LEU A O 1
ATOM 724 N N . VAL A 1 98 ? 0.313 1.102 -4.223 1.00 83.62 98 VAL A N 1
ATOM 725 C CA . VAL A 1 98 ? 0.532 0.524 -2.878 1.00 83.62 98 VAL A CA 1
ATOM 726 C C . VAL A 1 98 ? -0.574 -0.452 -2.484 1.00 83.62 98 VAL A C 1
ATOM 728 O O . VAL A 1 98 ? -0.319 -1.437 -1.795 1.00 83.62 98 VAL A O 1
ATOM 731 N N . ASP A 1 99 ? -1.777 -0.224 -3.002 1.00 77.69 99 ASP A N 1
ATOM 732 C CA . ASP A 1 99 ? -2.946 -1.079 -2.814 1.00 77.69 99 ASP A CA 1
ATOM 733 C C . ASP A 1 99 ? -2.862 -2.408 -3.589 1.00 77.69 99 ASP A C 1
ATOM 735 O O . ASP A 1 99 ? -3.725 -3.276 -3.455 1.00 77.69 99 ASP A O 1
ATOM 739 N N . ARG A 1 100 ? -1.814 -2.606 -4.398 1.00 77.56 100 ARG A N 1
ATOM 740 C CA . ARG A 1 100 ? -1.613 -3.802 -5.219 1.00 77.56 100 ARG A CA 1
ATOM 741 C C . ARG A 1 100 ? -0.301 -4.501 -4.878 1.00 77.56 100 ARG A C 1
ATOM 743 O O . ARG A 1 100 ? 0.756 -4.083 -5.357 1.00 77.56 100 ARG A O 1
ATOM 750 N N . PRO A 1 101 ? -0.346 -5.635 -4.152 1.00 82.31 101 PRO A N 1
ATOM 751 C CA . PRO A 1 101 ? 0.858 -6.376 -3.778 1.00 82.31 101 PRO A CA 1
ATOM 752 C C . PRO A 1 101 ? 1.744 -6.747 -4.974 1.00 82.31 101 PRO A C 1
ATOM 754 O O . PRO A 1 101 ? 2.964 -6.620 -4.899 1.00 82.31 101 PRO A O 1
ATOM 757 N N . ALA A 1 102 ? 1.135 -7.137 -6.101 1.00 82.75 102 ALA A N 1
ATOM 758 C CA . ALA A 1 102 ? 1.860 -7.475 -7.325 1.00 82.75 102 ALA A CA 1
ATOM 759 C C . ALA A 1 102 ? 2.598 -6.267 -7.933 1.00 82.75 102 ALA A C 1
ATOM 761 O O . ALA A 1 102 ? 3.729 -6.406 -8.396 1.00 82.75 102 ALA A O 1
ATOM 762 N N . ALA A 1 103 ? 2.003 -5.070 -7.877 1.00 88.31 103 ALA A N 1
ATOM 763 C CA . ALA A 1 103 ? 2.631 -3.848 -8.372 1.00 88.31 103 ALA A CA 1
ATOM 764 C C . ALA A 1 103 ? 3.805 -3.426 -7.481 1.00 88.31 103 ALA A C 1
ATOM 766 O O . ALA A 1 103 ? 4.885 -3.115 -7.980 1.00 88.31 103 ALA A O 1
ATOM 767 N N . VAL A 1 104 ? 3.627 -3.483 -6.157 1.00 88.75 104 VAL A N 1
ATOM 768 C CA . VAL A 1 104 ? 4.696 -3.219 -5.181 1.00 88.75 104 VAL A CA 1
ATOM 769 C C . VAL A 1 104 ? 5.872 -4.179 -5.373 1.00 88.75 104 VAL A C 1
ATOM 771 O O . VAL A 1 104 ? 7.024 -3.738 -5.366 1.00 88.75 104 VAL A O 1
ATOM 774 N N . ALA A 1 105 ? 5.596 -5.470 -5.578 1.00 87.81 105 ALA A N 1
ATOM 775 C CA . ALA A 1 105 ? 6.619 -6.477 -5.848 1.00 87.81 105 ALA A CA 1
ATOM 776 C C . ALA A 1 105 ? 7.381 -6.176 -7.148 1.00 87.81 105 ALA A C 1
ATOM 778 O O . ALA A 1 105 ? 8.609 -6.097 -7.123 1.00 87.81 105 ALA A O 1
ATOM 779 N N . ALA A 1 106 ? 6.670 -5.901 -8.248 1.00 91.81 106 ALA A N 1
ATOM 780 C CA . ALA A 1 106 ? 7.285 -5.557 -9.530 1.00 91.81 106 ALA A CA 1
ATOM 781 C C . ALA A 1 106 ? 8.181 -4.310 -9.433 1.00 91.81 106 ALA A C 1
ATOM 783 O O . ALA A 1 106 ? 9.303 -4.313 -9.939 1.00 91.81 106 ALA A O 1
ATOM 784 N N . ILE A 1 107 ? 7.729 -3.262 -8.732 1.00 91.69 107 ILE A N 1
ATOM 785 C CA . ILE A 1 107 ? 8.524 -2.044 -8.512 1.00 91.69 107 ILE A CA 1
ATOM 786 C C . ILE A 1 107 ? 9.790 -2.363 -7.713 1.00 91.69 107 ILE A C 1
ATOM 788 O O . ILE A 1 107 ? 10.877 -1.910 -8.073 1.00 91.69 107 ILE A O 1
ATOM 792 N N . ARG A 1 108 ? 9.668 -3.140 -6.631 1.00 92.38 108 ARG A N 1
ATOM 793 C CA . ARG A 1 108 ? 10.807 -3.509 -5.782 1.00 92.38 108 ARG A CA 1
ATOM 794 C C . ARG A 1 108 ? 11.849 -4.310 -6.555 1.00 92.38 108 ARG A C 1
ATOM 796 O O . ARG A 1 108 ? 13.030 -3.997 -6.448 1.00 92.38 108 ARG A O 1
ATOM 803 N N . GLU A 1 109 ? 11.421 -5.298 -7.331 1.00 91.25 109 GLU A N 1
ATOM 804 C CA . GLU A 1 109 ? 12.308 -6.139 -8.139 1.00 91.25 109 GLU A CA 1
ATOM 805 C C . GLU A 1 109 ? 13.077 -5.328 -9.184 1.00 91.25 109 GLU A C 1
ATOM 807 O O . GLU A 1 109 ? 14.302 -5.416 -9.246 1.00 91.25 109 GLU A O 1
ATOM 812 N N . GLU A 1 110 ? 12.386 -4.499 -9.970 1.00 92.81 110 GLU A N 1
ATOM 813 C CA . GLU A 1 110 ? 13.031 -3.697 -11.016 1.00 92.81 110 GLU A CA 1
ATOM 814 C C . GLU A 1 110 ? 13.996 -2.659 -10.436 1.00 92.81 110 GLU A C 1
ATOM 816 O O . GLU A 1 110 ? 15.115 -2.494 -10.928 1.00 92.81 110 GLU A O 1
ATOM 821 N N . LEU A 1 111 ? 13.605 -1.976 -9.355 1.00 91.06 111 LEU A N 1
ATOM 822 C CA . LEU A 1 111 ? 14.468 -0.989 -8.709 1.00 91.06 111 LEU A CA 1
ATOM 823 C C . LEU A 1 111 ? 15.680 -1.632 -8.024 1.00 91.06 111 LEU A C 1
ATOM 825 O O . LEU A 1 111 ? 16.770 -1.061 -8.072 1.00 91.06 111 LEU A O 1
ATOM 829 N N . ALA A 1 112 ? 15.519 -2.811 -7.419 1.00 90.00 112 ALA A N 1
ATOM 830 C CA . ALA A 1 112 ? 16.629 -3.562 -6.835 1.00 90.00 112 ALA A CA 1
ATOM 831 C C . ALA A 1 112 ? 17.580 -4.108 -7.911 1.00 90.00 112 ALA A C 1
ATOM 833 O O . ALA A 1 112 ? 18.793 -4.111 -7.704 1.00 90.00 112 ALA A O 1
ATOM 834 N N . GLY A 1 113 ? 17.046 -4.521 -9.067 1.00 89.00 113 GLY A N 1
ATOM 835 C CA . GLY A 1 113 ? 17.833 -4.950 -10.224 1.00 89.00 113 GLY A CA 1
ATOM 836 C C . GLY A 1 113 ? 18.632 -3.813 -10.868 1.00 89.00 113 GLY A C 1
ATOM 837 O O . GLY A 1 113 ? 19.725 -4.044 -11.378 1.00 89.00 113 GLY A O 1
ATOM 838 N N . PHE A 1 114 ? 18.120 -2.580 -10.811 1.00 88.12 114 PHE A N 1
ATOM 839 C CA . PHE A 1 114 ? 18.845 -1.386 -11.249 1.00 88.12 114 PHE A CA 1
ATOM 840 C C . P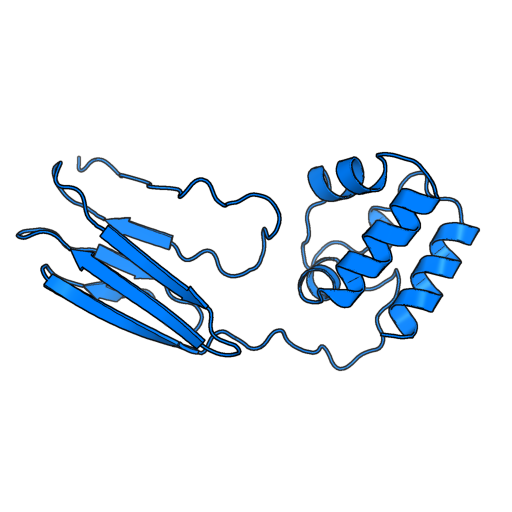HE A 1 114 ? 19.990 -1.008 -10.296 1.00 88.12 114 PHE A C 1
ATOM 842 O O . PHE A 1 114 ? 21.099 -0.719 -10.748 1.00 88.12 114 PHE A O 1
ATOM 849 N N . SER A 1 115 ? 19.737 -0.975 -8.985 1.00 87.06 115 SER A N 1
ATOM 850 C CA . SER A 1 115 ? 20.744 -0.611 -7.986 1.00 87.06 115 SER A CA 1
ATOM 851 C C . SER A 1 115 ? 20.424 -1.226 -6.625 1.00 87.06 115 SER A C 1
ATOM 853 O O . SER A 1 115 ? 19.339 -1.036 -6.067 1.00 87.06 115 SER A O 1
ATOM 855 N N . ALA A 1 116 ? 21.407 -1.933 -6.060 1.00 84.31 116 ALA A N 1
ATOM 856 C CA . ALA A 1 116 ? 21.291 -2.529 -4.736 1.00 84.31 116 ALA A CA 1
ATOM 857 C C . ALA A 1 116 ? 20.999 -1.447 -3.679 1.00 84.31 116 ALA A C 1
ATOM 859 O O . ALA A 1 116 ? 21.719 -0.457 -3.570 1.00 84.31 116 ALA A O 1
ATOM 860 N N . GLY A 1 117 ? 19.923 -1.628 -2.912 1.00 82.12 117 GLY A N 1
ATOM 861 C CA . GLY A 1 117 ? 19.485 -0.686 -1.874 1.00 82.12 117 GLY A CA 1
ATOM 862 C C . GLY A 1 117 ? 18.695 0.530 -2.378 1.00 82.12 117 GLY A C 1
ATOM 863 O O . GLY A 1 117 ? 18.106 1.240 -1.561 1.00 82.12 117 GLY A O 1
ATOM 864 N N . TYR A 1 118 ? 18.600 0.761 -3.696 1.00 87.75 118 TYR A N 1
ATOM 865 C CA . TYR A 1 118 ? 17.768 1.848 -4.230 1.00 87.75 118 TYR A CA 1
ATOM 866 C C . TYR A 1 118 ? 16.290 1.611 -3.924 1.00 87.75 118 TYR A C 1
ATOM 868 O O . TYR A 1 118 ? 15.597 2.544 -3.526 1.00 87.75 118 TYR A O 1
ATOM 876 N N . ALA A 1 119 ? 15.814 0.369 -4.067 1.00 87.25 119 ALA A N 1
ATOM 877 C CA . ALA A 1 119 ? 14.437 0.011 -3.743 1.00 87.25 119 ALA A CA 1
ATOM 878 C C . ALA A 1 119 ? 14.101 0.352 -2.282 1.00 87.25 119 ALA A C 1
ATOM 880 O O . ALA A 1 119 ? 13.146 1.079 -2.030 1.00 87.25 119 ALA A O 1
ATOM 881 N N . ASP A 1 120 ? 14.912 -0.084 -1.320 1.00 87.25 120 ASP A N 1
ATOM 882 C CA . ASP A 1 120 ? 14.630 0.161 0.099 1.00 87.25 120 ASP A CA 1
ATOM 883 C C . ASP A 1 120 ? 14.651 1.655 0.437 1.00 87.25 120 ASP A C 1
ATOM 885 O O . ASP A 1 120 ? 13.714 2.162 1.057 1.00 87.25 120 ASP A O 1
ATOM 889 N N . GLY A 1 121 ? 15.649 2.394 -0.061 1.00 85.31 121 GLY A N 1
ATOM 890 C CA . GLY A 1 121 ? 15.708 3.848 0.097 1.00 85.31 121 GLY A CA 1
ATOM 891 C C . GLY A 1 121 ? 14.528 4.570 -0.561 1.00 85.31 121 GLY A C 1
ATOM 892 O O . GLY A 1 121 ? 14.010 5.542 -0.009 1.00 85.31 121 GLY A O 1
ATOM 893 N N . PHE A 1 122 ? 14.069 4.089 -1.717 1.00 88.69 122 PHE A N 1
ATOM 894 C CA . PHE A 1 122 ? 12.888 4.602 -2.403 1.00 88.69 122 PHE A CA 1
ATOM 895 C C . PHE A 1 122 ? 11.619 4.374 -1.575 1.00 88.69 122 PHE A C 1
ATOM 897 O O . PHE A 1 122 ? 10.885 5.326 -1.329 1.00 88.69 122 PHE A O 1
ATOM 904 N N . PHE A 1 123 ? 11.366 3.155 -1.099 1.00 87.38 123 PHE A N 1
ATOM 905 C CA . PHE A 1 123 ? 10.169 2.850 -0.309 1.00 87.38 123 PHE A CA 1
ATOM 906 C C . PHE A 1 123 ? 10.153 3.574 1.043 1.00 87.38 123 PHE A C 1
ATOM 908 O O . PHE A 1 123 ? 9.084 4.000 1.472 1.00 87.38 123 PHE A O 1
ATOM 915 N N . ALA A 1 124 ? 11.315 3.763 1.675 1.00 85.00 124 ALA A N 1
ATOM 916 C CA . ALA A 1 124 ? 11.427 4.456 2.958 1.00 85.00 124 ALA A CA 1
ATOM 917 C C . ALA A 1 124 ? 11.167 5.971 2.862 1.00 85.00 124 ALA A C 1
ATOM 919 O O . ALA A 1 124 ? 10.626 6.562 3.793 1.00 85.00 124 ALA A O 1
ATOM 920 N N . ARG A 1 125 ? 11.553 6.617 1.751 1.00 83.75 125 ARG A N 1
ATOM 921 C CA . ARG A 1 125 ? 11.432 8.081 1.583 1.00 83.75 125 ARG A CA 1
ATOM 922 C C . ARG A 1 125 ? 10.170 8.532 0.850 1.00 83.75 125 ARG A C 1
ATOM 924 O O . ARG A 1 125 ? 9.821 9.709 0.905 1.00 83.75 125 ARG A O 1
ATOM 931 N N . THR A 1 126 ? 9.536 7.637 0.098 1.00 84.19 126 THR A N 1
ATOM 932 C CA . THR A 1 126 ? 8.418 7.982 -0.781 1.00 84.19 126 THR A CA 1
ATOM 933 C C . THR A 1 126 ? 7.100 7.988 -0.014 1.00 84.19 126 THR A C 1
ATOM 935 O O . THR A 1 126 ? 6.730 7.009 0.631 1.00 84.19 126 THR A O 1
ATOM 938 N N . ALA A 1 127 ? 6.351 9.086 -0.129 1.00 81.69 127 ALA A N 1
ATOM 939 C CA . ALA A 1 127 ? 4.986 9.165 0.374 1.00 81.69 127 ALA A CA 1
ATOM 940 C C . ALA A 1 127 ? 4.010 8.527 -0.631 1.00 81.69 127 ALA A C 1
ATOM 942 O O . ALA A 1 127 ? 3.854 9.011 -1.750 1.00 81.69 127 ALA A O 1
ATOM 943 N N . TRP A 1 128 ? 3.326 7.456 -0.225 1.00 82.56 128 TRP A N 1
ATOM 944 C CA . TRP A 1 128 ? 2.441 6.666 -1.091 1.00 82.56 128 TRP A CA 1
ATOM 945 C C . TRP A 1 128 ? 1.023 7.245 -1.181 1.00 82.56 128 TRP A C 1
ATOM 947 O O . TRP A 1 128 ? 0.063 6.637 -0.721 1.00 82.56 128 TRP A O 1
ATOM 957 N N . THR A 1 129 ? 0.875 8.456 -1.715 1.00 80.00 129 THR A N 1
ATOM 958 C CA . THR A 1 129 ? -0.398 9.204 -1.713 1.00 80.00 129 THR A CA 1
ATOM 959 C C . THR A 1 129 ? -1.048 9.295 -3.098 1.00 80.00 129 THR A C 1
ATOM 961 O O . THR A 1 129 ? -0.405 9.050 -4.116 1.00 80.00 129 THR A O 1
ATOM 964 N N . ASP A 1 130 ? -2.333 9.671 -3.149 1.00 75.50 130 ASP A N 1
ATOM 965 C CA . ASP A 1 130 ? -3.070 9.879 -4.414 1.00 75.50 130 ASP A CA 1
ATOM 966 C C . ASP A 1 130 ? -2.552 11.090 -5.204 1.00 75.50 130 ASP A C 1
ATOM 968 O O . ASP A 1 130 ? -2.678 11.158 -6.424 1.00 75.50 130 ASP A O 1
ATOM 972 N N . GLY A 1 131 ? -1.952 12.057 -4.503 1.00 77.88 131 GLY A N 1
ATOM 973 C CA . GLY A 1 131 ? -1.437 13.293 -5.092 1.00 77.88 131 GLY A CA 1
ATOM 974 C C . GLY A 1 131 ? -0.087 13.146 -5.796 1.00 77.88 131 GLY A C 1
ATOM 975 O O . GLY A 1 131 ? 0.352 14.093 -6.443 1.00 77.88 131 GLY A O 1
ATOM 976 N N . CYS A 1 132 ? 0.574 11.992 -5.681 1.00 82.44 132 CYS A N 1
ATOM 977 C CA . CYS A 1 132 ? 1.893 11.750 -6.259 1.00 82.44 132 CYS A CA 1
ATOM 978 C C . CYS A 1 132 ? 1.850 10.576 -7.236 1.00 82.44 132 CYS A C 1
ATOM 980 O O . CYS A 1 132 ? 1.296 9.520 -6.928 1.00 82.44 132 CYS A O 1
ATOM 982 N N . ARG A 1 133 ? 2.469 10.738 -8.410 1.00 89.69 133 ARG A N 1
ATOM 983 C CA . ARG A 1 133 ? 2.617 9.653 -9.388 1.00 89.69 133 ARG A CA 1
ATOM 984 C C . ARG A 1 133 ? 3.971 8.988 -9.249 1.00 89.69 133 ARG A C 1
ATOM 986 O O . ARG A 1 133 ? 4.945 9.627 -8.854 1.00 89.69 133 ARG A O 1
ATOM 993 N N . LEU A 1 134 ? 4.056 7.724 -9.658 1.00 89.69 134 LEU A N 1
ATOM 994 C CA . LEU A 1 134 ? 5.324 6.993 -9.643 1.00 89.69 134 LEU A CA 1
ATOM 995 C C . LEU A 1 134 ? 6.403 7.723 -10.456 1.00 89.69 134 LEU A C 1
ATOM 997 O O . LEU A 1 134 ? 7.519 7.917 -9.985 1.00 89.69 134 LEU A O 1
ATOM 1001 N N . THR A 1 135 ? 6.056 8.229 -11.636 1.00 91.31 135 THR A N 1
ATOM 1002 C CA . THR A 1 135 ? 6.978 8.989 -12.488 1.00 91.31 135 THR A CA 1
ATOM 1003 C C . THR A 1 135 ? 7.583 10.228 -11.822 1.00 91.31 135 THR A C 1
ATOM 1005 O O . THR A 1 135 ? 8.684 10.619 -12.207 1.00 91.31 135 THR A O 1
ATOM 1008 N N . ASP A 1 136 ? 6.895 10.839 -10.856 1.00 90.06 136 ASP A N 1
ATOM 1009 C CA . ASP A 1 136 ? 7.339 12.078 -10.210 1.00 90.06 136 ASP A CA 1
ATOM 1010 C C . ASP A 1 136 ? 8.405 11.813 -9.140 1.00 90.06 136 ASP A C 1
ATOM 1012 O O . ASP A 1 136 ? 9.095 12.736 -8.725 1.00 90.06 136 ASP A O 1
ATOM 1016 N N . VAL A 1 137 ? 8.560 10.557 -8.702 1.00 90.06 137 VAL A N 1
ATOM 1017 C CA . VAL A 1 137 ? 9.465 10.157 -7.610 1.00 90.06 137 VAL A CA 1
ATOM 1018 C C . VAL A 1 137 ? 10.620 9.253 -8.058 1.00 90.06 137 VAL A C 1
ATOM 1020 O O . VAL A 1 137 ? 11.516 8.956 -7.265 1.00 90.06 137 VAL A O 1
ATOM 1023 N N . LEU A 1 138 ? 10.654 8.845 -9.334 1.00 90.12 138 LEU A N 1
ATOM 1024 C CA . LEU A 1 138 ? 11.715 8.020 -9.942 1.00 90.12 138 LEU A CA 1
ATOM 1025 C C . LEU A 1 138 ? 12.990 8.832 -10.263 1.00 90.12 138 LEU A C 1
ATOM 1027 O O . LEU A 1 138 ? 13.543 8.774 -11.364 1.00 90.12 138 LEU A O 1
ATOM 1031 N N . PHE A 1 139 ? 13.472 9.611 -9.296 1.00 85.19 139 PHE A N 1
ATOM 1032 C CA . PHE A 1 139 ? 14.659 10.449 -9.453 1.00 85.19 139 PHE A CA 1
ATOM 1033 C C . PHE A 1 139 ? 15.926 9.607 -9.625 1.00 85.19 139 PHE A C 1
ATOM 1035 O O . PHE A 1 139 ? 16.252 8.769 -8.781 1.00 85.19 139 PHE A O 1
ATOM 1042 N N . GLY A 1 140 ? 16.667 9.860 -10.706 1.00 86.25 140 GLY A N 1
ATOM 1043 C CA . GLY A 1 140 ? 17.911 9.148 -11.014 1.00 86.25 140 GLY A CA 1
ATOM 1044 C C . GLY A 1 140 ? 17.717 7.758 -11.625 1.00 86.25 140 GLY A C 1
ATOM 1045 O O . GLY A 1 140 ? 18.704 7.066 -11.853 1.00 86.25 140 GLY A O 1
ATOM 1046 N N . VAL A 1 141 ? 16.476 7.353 -11.919 1.00 91.06 141 VAL A N 1
ATOM 1047 C CA . VAL A 1 141 ? 16.190 6.085 -12.603 1.00 91.06 141 VAL A CA 1
ATOM 1048 C C . VAL A 1 141 ? 16.332 6.273 -14.121 1.00 91.06 141 VAL A C 1
ATOM 1050 O O . VAL A 1 141 ? 15.657 7.139 -14.691 1.00 91.06 141 VAL A O 1
ATOM 1053 N N . PRO A 1 142 ? 17.176 5.479 -14.808 1.00 91.50 142 PRO A N 1
ATOM 1054 C CA . PRO A 1 142 ? 17.369 5.589 -16.249 1.00 91.50 142 PRO A CA 1
ATOM 1055 C C . PRO A 1 142 ? 16.081 5.344 -17.054 1.00 91.50 142 PRO A C 1
ATOM 1057 O O . PRO A 1 142 ? 15.251 4.525 -16.651 1.00 91.50 142 PRO A O 1
ATOM 1060 N N . PRO A 1 143 ? 15.926 5.963 -18.243 1.00 91.00 143 PRO A N 1
ATOM 1061 C CA . PRO A 1 143 ? 14.727 5.809 -19.071 1.00 91.00 143 PRO A CA 1
ATOM 1062 C C . PRO A 1 143 ? 14.376 4.357 -19.423 1.00 91.00 143 PRO A C 1
ATOM 1064 O O . PRO A 1 143 ? 13.202 4.008 -19.444 1.00 91.00 143 PRO A O 1
ATOM 1067 N N . HIS A 1 144 ? 15.375 3.497 -19.647 1.00 91.38 144 HIS A N 1
ATOM 1068 C CA . HIS A 1 144 ? 15.144 2.087 -19.978 1.00 91.38 144 HIS A CA 1
ATOM 1069 C C . HIS A 1 144 ? 14.572 1.283 -18.797 1.00 91.38 144 HIS A C 1
ATOM 1071 O O . HIS A 1 144 ? 13.721 0.424 -19.003 1.00 91.38 144 HIS A O 1
ATOM 1077 N N . VAL A 1 145 ? 14.977 1.592 -17.558 1.00 92.69 145 VAL A N 1
ATOM 1078 C CA . VAL A 1 145 ? 14.399 0.978 -16.347 1.00 92.69 145 VAL A CA 1
ATOM 1079 C C . VAL A 1 145 ? 12.958 1.451 -16.159 1.00 92.69 145 VAL A C 1
ATOM 1081 O O . VAL A 1 145 ? 12.085 0.659 -15.822 1.00 92.69 145 VAL A O 1
ATOM 1084 N N . ARG A 1 146 ? 12.679 2.731 -16.442 1.00 92.94 146 ARG A N 1
ATOM 1085 C CA . ARG A 1 146 ? 11.313 3.283 -16.403 1.00 92.94 146 ARG A CA 1
ATOM 1086 C C . ARG A 1 146 ? 10.400 2.629 -17.440 1.00 92.94 146 ARG A C 1
ATOM 1088 O O . ARG A 1 146 ? 9.262 2.333 -17.109 1.00 92.94 146 ARG A O 1
ATOM 1095 N N . ALA A 1 147 ? 10.898 2.386 -18.653 1.00 92.88 147 ALA A N 1
ATOM 1096 C CA . ALA A 1 147 ? 10.150 1.685 -19.697 1.00 92.88 147 ALA A CA 1
ATOM 1097 C C . ALA A 1 147 ? 9.831 0.238 -19.291 1.00 92.88 147 ALA A C 1
ATOM 1099 O O . ALA A 1 147 ? 8.682 -0.179 -19.375 1.00 92.88 147 ALA A O 1
ATOM 1100 N N . ARG A 1 148 ? 10.813 -0.496 -18.749 1.00 92.50 148 ARG A N 1
ATOM 1101 C CA . ARG A 1 148 ? 10.595 -1.865 -18.255 1.00 92.50 148 ARG A CA 1
ATOM 1102 C C . ARG A 1 148 ? 9.609 -1.917 -17.082 1.00 92.50 148 ARG A C 1
ATOM 1104 O O . ARG A 1 148 ? 8.765 -2.805 -17.034 1.00 92.50 148 ARG A O 1
ATOM 1111 N N . LEU A 1 149 ? 9.686 -0.957 -16.157 1.00 93.19 149 LEU A N 1
ATOM 1112 C CA . LEU A 1 149 ? 8.697 -0.789 -15.086 1.00 93.19 149 LEU A CA 1
ATOM 1113 C C . LEU A 1 149 ? 7.289 -0.564 -15.649 1.00 93.19 149 LEU A C 1
ATOM 1115 O O . LEU A 1 149 ? 6.343 -1.172 -15.162 1.00 93.19 149 LEU A O 1
ATOM 1119 N N . ASP A 1 150 ? 7.149 0.287 -16.665 1.00 93.31 150 ASP A N 1
ATOM 1120 C CA . ASP A 1 150 ? 5.861 0.585 -17.298 1.00 93.31 150 ASP A CA 1
ATOM 1121 C C . ASP A 1 150 ? 5.251 -0.642 -17.982 1.00 93.31 150 ASP A C 1
ATOM 1123 O O . ASP A 1 150 ? 4.080 -0.951 -17.767 1.00 93.31 150 ASP A O 1
ATOM 1127 N N . GLU A 1 151 ? 6.064 -1.390 -18.731 1.00 92.38 151 GLU A N 1
ATOM 1128 C CA . GLU A 1 151 ? 5.670 -2.654 -19.360 1.00 92.38 151 GLU A CA 1
ATOM 1129 C C . GLU A 1 151 ? 5.228 -3.688 -18.320 1.00 92.38 151 GLU A C 1
ATOM 1131 O O . GLU A 1 151 ? 4.173 -4.304 -18.470 1.00 92.38 151 GLU A O 1
ATOM 1136 N N . ARG A 1 152 ? 5.999 -3.856 -17.235 1.00 91.88 152 ARG A N 1
ATOM 1137 C CA . ARG A 1 152 ? 5.652 -4.807 -16.169 1.00 91.88 152 ARG A CA 1
ATOM 1138 C C . ARG A 1 152 ? 4.379 -4.412 -15.442 1.00 91.88 152 ARG A C 1
ATOM 1140 O O . ARG A 1 152 ? 3.570 -5.288 -15.171 1.00 91.88 152 ARG A O 1
ATOM 1147 N N . LEU A 1 153 ? 4.194 -3.131 -15.133 1.00 91.19 153 LEU A N 1
ATOM 1148 C CA . LEU A 1 153 ? 2.976 -2.645 -14.485 1.00 91.19 153 LEU A CA 1
ATOM 1149 C C . LEU A 1 153 ? 1.754 -2.800 -15.395 1.00 91.19 153 LEU A C 1
ATOM 1151 O O . LEU A 1 153 ? 0.702 -3.203 -14.915 1.00 91.19 153 LEU A O 1
ATOM 1155 N N . SER A 1 154 ? 1.901 -2.552 -16.697 1.00 89.50 154 SER A N 1
ATOM 1156 C CA . SER A 1 154 ? 0.805 -2.679 -17.666 1.00 89.50 154 SER A CA 1
ATOM 1157 C C . SER A 1 154 ? 0.344 -4.124 -17.878 1.00 89.50 154 SER A C 1
ATOM 1159 O O . SER A 1 154 ? -0.754 -4.341 -18.385 1.00 89.50 154 SER A O 1
ATOM 1161 N N . ALA A 1 155 ? 1.179 -5.103 -17.522 1.00 87.50 155 ALA A N 1
ATOM 1162 C CA . ALA A 1 155 ? 0.882 -6.530 -17.623 1.00 87.50 155 ALA A CA 1
ATOM 1163 C C . ALA A 1 155 ? 0.205 -7.123 -16.368 1.00 87.50 155 ALA A C 1
ATOM 1165 O O . ALA A 1 155 ? -0.097 -8.318 -16.367 1.00 87.50 155 ALA A O 1
ATOM 1166 N N . LEU A 1 156 ? 0.005 -6.319 -15.314 1.00 82.06 156 LEU A N 1
ATOM 1167 C CA . LEU A 1 156 ? -0.689 -6.693 -14.073 1.00 82.06 156 LEU A CA 1
ATOM 1168 C C . LEU A 1 156 ? -2.171 -6.316 -14.126 1.00 82.06 156 LEU A C 1
ATOM 1170 O O . LEU A 1 156 ? -2.968 -7.119 -13.598 1.00 82.06 156 LEU A O 1
#

Secondary structure (DSSP, 8-state):
----B----S--SS-TTS---EEEEE-SSPPPEEEEEE-SSEEEEEEEEPTT-EEEEE-TTS--EEE-SEEEEEEEEPPP----SS---TTSBHHHHHT-HHHHHHHHHHHHHHSTTHHHHHHHH----TT-BHHHH-TT--HHHHHHHHHHHHT-